Protein AF-A0A0A0D086-F1 (afdb_monomer_lite)

Structure (mmCIF, N/CA/C/O backbone):
data_AF-A0A0A0D086-F1
#
_entry.id   AF-A0A0A0D086-F1
#
loop_
_atom_site.group_PDB
_atom_site.id
_atom_site.type_symbol
_atom_site.label_atom_id
_atom_site.label_alt_id
_atom_site.label_comp_id
_atom_site.label_asym_id
_atom_site.label_entity_id
_atom_site.label_seq_id
_atom_site.pdbx_PDB_ins_code
_atom_site.Cartn_x
_atom_site.Cartn_y
_atom_site.Cartn_z
_atom_site.occupancy
_atom_site.B_iso_or_equiv
_atom_site.auth_seq_id
_atom_site.auth_comp_id
_atom_site.auth_asym_id
_atom_site.auth_atom_id
_atom_site.pdbx_PDB_model_num
ATOM 1 N N . ALA A 1 1 ? 10.604 10.988 -16.004 1.00 77.81 1 ALA A N 1
ATOM 2 C CA . ALA A 1 1 ? 9.490 10.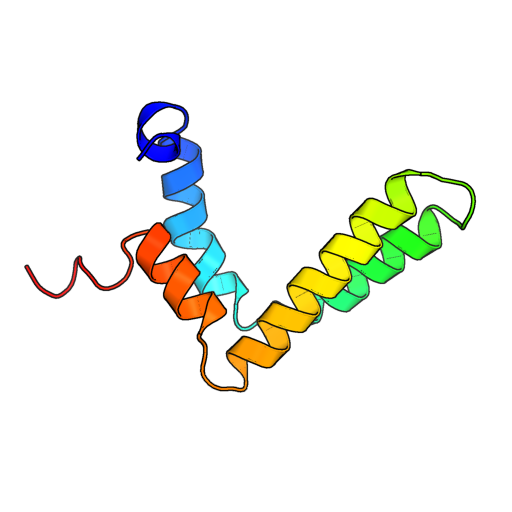942 -15.034 1.00 77.81 1 ALA A CA 1
ATOM 3 C C . ALA A 1 1 ? 9.773 11.943 -13.916 1.00 77.81 1 ALA A C 1
ATOM 5 O O . ALA A 1 1 ? 10.911 11.989 -13.465 1.00 77.81 1 ALA A O 1
ATOM 6 N N . GLU A 1 2 ? 8.782 12.729 -13.484 1.00 90.88 2 GLU A N 1
ATOM 7 C CA . GLU A 1 2 ? 8.939 13.821 -12.496 1.00 90.88 2 GLU A CA 1
ATOM 8 C C . GLU A 1 2 ? 9.550 13.370 -11.158 1.00 90.88 2 GLU A C 1
ATOM 10 O O . GLU A 1 2 ? 10.416 14.045 -10.602 1.00 90.88 2 GLU A O 1
ATOM 15 N N . LEU A 1 3 ? 9.163 12.193 -10.650 1.00 90.12 3 LEU A N 1
ATOM 16 C CA . LEU A 1 3 ? 9.694 11.666 -9.387 1.00 90.12 3 LEU A CA 1
ATOM 17 C C . LEU A 1 3 ? 11.191 11.327 -9.472 1.00 90.12 3 LEU A C 1
ATOM 19 O O . LEU A 1 3 ? 11.931 11.592 -8.532 1.00 90.12 3 LEU A O 1
ATOM 23 N N . ALA A 1 4 ? 11.650 10.805 -10.614 1.00 91.12 4 ALA A N 1
ATOM 24 C CA . ALA A 1 4 ? 13.065 10.506 -10.839 1.00 91.12 4 ALA A CA 1
ATOM 25 C C . ALA A 1 4 ? 13.927 11.780 -10.879 1.00 91.12 4 ALA A C 1
ATOM 27 O O . ALA A 1 4 ? 15.077 11.755 -10.455 1.00 91.12 4 ALA A O 1
ATOM 28 N N . ALA A 1 5 ? 13.370 12.890 -11.376 1.00 93.31 5 ALA A N 1
ATOM 29 C CA . ALA A 1 5 ? 14.061 14.176 -11.433 1.00 93.31 5 ALA A CA 1
ATOM 30 C C . ALA A 1 5 ? 14.055 14.905 -10.080 1.00 93.31 5 ALA A C 1
ATOM 32 O O . ALA A 1 5 ? 15.063 15.489 -9.691 1.00 93.31 5 ALA A O 1
ATOM 33 N N . SER A 1 6 ? 12.930 14.871 -9.361 1.00 96.88 6 SER A N 1
ATOM 34 C CA . SER A 1 6 ? 12.754 15.618 -8.109 1.00 96.88 6 SER A CA 1
ATOM 35 C C . SER A 1 6 ? 13.251 14.876 -6.866 1.00 96.88 6 SER A C 1
ATOM 37 O O . SER A 1 6 ? 13.774 15.508 -5.951 1.00 96.88 6 SER A O 1
ATOM 39 N N . GLN A 1 7 ? 13.086 13.550 -6.804 1.00 96.56 7 GLN A N 1
ATOM 40 C CA . GLN A 1 7 ? 13.389 12.728 -5.624 1.00 96.56 7 GLN A CA 1
ATOM 41 C C . GLN A 1 7 ? 14.006 11.364 -6.012 1.00 96.56 7 GLN A C 1
ATOM 43 O O . GLN A 1 7 ? 13.450 10.309 -5.681 1.00 96.56 7 GLN A O 1
ATOM 48 N N . PRO A 1 8 ? 15.166 11.344 -6.698 1.00 94.12 8 PRO A N 1
ATOM 49 C CA . PRO A 1 8 ? 15.797 10.111 -7.186 1.00 94.12 8 PRO A CA 1
ATOM 50 C C . PRO A 1 8 ? 16.095 9.083 -6.080 1.00 94.12 8 PRO A C 1
ATOM 52 O O . PRO A 1 8 ? 15.936 7.881 -6.273 1.00 94.12 8 PRO A O 1
ATOM 55 N N . GLN A 1 9 ? 16.480 9.543 -4.891 1.00 95.50 9 GLN A N 1
ATOM 56 C CA . GLN A 1 9 ? 16.743 8.707 -3.720 1.00 95.50 9 GLN A CA 1
ATOM 57 C C . GLN A 1 9 ? 15.487 8.009 -3.186 1.00 95.50 9 GLN A C 1
ATOM 59 O O . GLN A 1 9 ? 15.570 6.887 -2.684 1.00 95.50 9 GLN A O 1
ATOM 64 N N . LEU A 1 10 ? 14.324 8.661 -3.292 1.00 94.94 10 LEU A N 1
ATOM 65 C CA . LEU A 1 10 ? 13.052 8.072 -2.883 1.00 94.94 10 LEU A CA 1
ATOM 66 C C . LEU A 1 10 ? 12.628 6.998 -3.884 1.00 94.94 10 LEU A C 1
ATOM 68 O O . LEU A 1 10 ? 12.255 5.899 -3.477 1.00 94.94 10 LEU A O 1
ATOM 72 N N . LEU A 1 11 ? 12.769 7.286 -5.180 1.00 94.31 11 LEU A N 1
ATOM 73 C CA . LEU A 1 11 ? 12.500 6.318 -6.239 1.00 94.31 11 LEU A CA 1
ATOM 74 C C . LEU A 1 11 ? 13.373 5.061 -6.090 1.00 94.31 11 LEU A C 1
ATOM 76 O O . LEU A 1 11 ? 12.836 3.959 -6.028 1.00 94.31 11 LEU A O 1
ATOM 80 N N . ALA A 1 12 ? 14.685 5.220 -5.887 1.00 92.75 12 ALA A N 1
ATOM 81 C CA . ALA A 1 12 ? 15.603 4.097 -5.672 1.00 92.75 12 ALA A CA 1
ATOM 82 C C . ALA A 1 12 ? 15.256 3.255 -4.425 1.00 92.75 12 ALA A C 1
ATOM 84 O O . ALA A 1 12 ? 15.545 2.057 -4.360 1.00 92.75 12 ALA A O 1
ATOM 85 N N . ARG A 1 13 ? 14.641 3.866 -3.403 1.00 94.06 13 ARG A N 1
ATOM 86 C CA . ARG A 1 13 ? 14.126 3.136 -2.237 1.00 94.06 13 ARG A CA 1
ATOM 87 C C . ARG A 1 13 ? 12.868 2.344 -2.589 1.00 94.06 13 ARG A C 1
ATOM 89 O O . ARG A 1 13 ? 12.734 1.209 -2.136 1.00 94.06 13 ARG A O 1
ATOM 96 N N . PHE A 1 14 ? 11.965 2.918 -3.379 1.00 94.56 14 PHE A N 1
ATOM 97 C CA . PHE A 1 14 ? 10.744 2.245 -3.821 1.00 94.56 14 PHE A CA 1
ATOM 98 C C . PHE A 1 14 ? 11.022 1.062 -4.745 1.00 94.56 14 PHE A C 1
ATOM 100 O O . PHE A 1 14 ? 10.436 0.006 -4.524 1.00 94.56 14 PHE A O 1
ATOM 107 N N . GLU A 1 15 ? 11.969 1.193 -5.677 1.00 93.31 15 GLU A N 1
ATOM 108 C CA . GLU A 1 15 ? 12.420 0.103 -6.558 1.00 93.31 15 GLU A CA 1
ATOM 109 C C . GLU A 1 15 ? 12.837 -1.151 -5.776 1.00 93.31 15 GLU A C 1
ATOM 111 O O . GLU A 1 15 ? 12.620 -2.272 -6.223 1.00 93.31 15 GLU A O 1
ATOM 116 N N . LYS A 1 16 ? 13.405 -0.976 -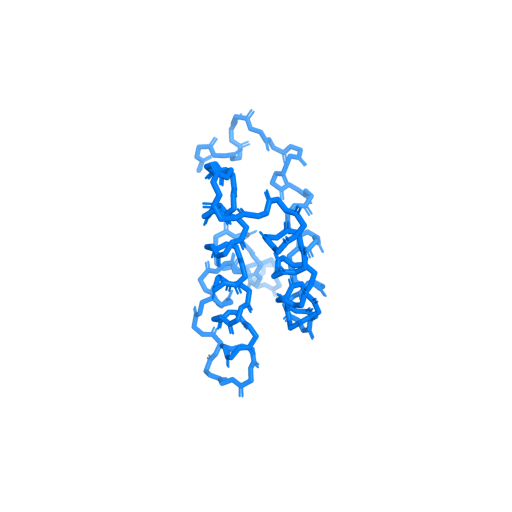4.577 1.00 91.38 16 LYS A N 1
ATOM 117 C CA . LYS A 1 16 ? 13.823 -2.088 -3.709 1.00 91.38 16 LYS A CA 1
ATOM 118 C C . LYS A 1 16 ? 12.725 -2.542 -2.751 1.00 91.38 16 LYS A C 1
ATOM 120 O O . LYS A 1 16 ? 12.602 -3.729 -2.473 1.00 91.38 16 LYS A O 1
ATOM 125 N N . GLY A 1 17 ? 11.976 -1.596 -2.188 1.00 93.44 17 GLY A N 1
ATOM 126 C CA . GLY A 1 17 ? 11.044 -1.865 -1.094 1.00 93.44 17 GLY A CA 1
ATOM 127 C C . GLY A 1 17 ? 9.681 -2.382 -1.542 1.00 93.44 17 GLY A C 1
ATOM 128 O O . GLY A 1 17 ? 9.113 -3.240 -0.872 1.00 93.44 17 GLY A O 1
ATOM 129 N N . LEU A 1 18 ? 9.144 -1.870 -2.653 1.00 93.38 18 LEU A N 1
ATOM 130 C CA . LEU A 1 18 ? 7.796 -2.233 -3.095 1.00 93.38 18 LEU A CA 1
ATOM 131 C C . LEU A 1 18 ? 7.684 -3.703 -3.541 1.00 93.38 18 LEU A C 1
ATOM 133 O O . LEU A 1 18 ? 6.761 -4.362 -3.059 1.00 93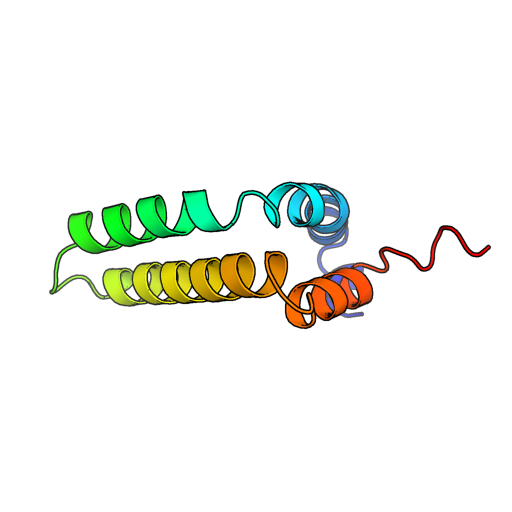.38 18 LEU A O 1
ATOM 137 N N . PRO A 1 19 ? 8.625 -4.268 -4.327 1.00 93.62 19 PRO A N 1
ATOM 138 C CA . PRO A 1 19 ? 8.551 -5.676 -4.727 1.00 93.62 19 PRO A CA 1
ATOM 139 C C . PRO A 1 19 ? 8.532 -6.659 -3.550 1.00 93.62 19 PRO A C 1
ATOM 141 O O . PRO A 1 19 ? 7.743 -7.602 -3.537 1.00 93.62 19 PRO A O 1
ATOM 144 N N . ASP A 1 20 ? 9.356 -6.418 -2.523 1.00 93.62 20 ASP A N 1
ATOM 145 C CA . ASP A 1 20 ? 9.373 -7.239 -1.302 1.00 93.62 20 ASP A CA 1
ATOM 146 C C . ASP A 1 20 ? 8.091 -7.075 -0.458 1.00 93.62 20 ASP A C 1
ATOM 148 O O . ASP A 1 20 ? 7.709 -7.973 0.302 1.00 93.62 20 ASP A O 1
ATOM 152 N N . MET A 1 21 ? 7.396 -5.942 -0.598 1.00 95.00 21 MET A N 1
ATOM 153 C CA . MET A 1 21 ? 6.171 -5.641 0.138 1.00 95.00 21 MET A CA 1
ATOM 154 C C . MET A 1 21 ? 4.938 -6.336 -0.446 1.00 95.00 21 MET A C 1
ATOM 156 O O . MET A 1 21 ? 4.089 -6.753 0.339 1.00 95.00 21 MET A O 1
ATOM 160 N N . TYR A 1 22 ? 4.824 -6.527 -1.767 1.00 94.88 22 TYR A N 1
ATOM 161 C CA . TYR A 1 22 ? 3.581 -7.016 -2.398 1.00 94.88 22 TYR A CA 1
ATOM 162 C C . TYR A 1 22 ? 3.044 -8.316 -1.783 1.00 94.88 22 TYR A C 1
ATOM 164 O O . TYR A 1 22 ? 1.876 -8.392 -1.401 1.00 94.88 22 TYR A O 1
ATOM 172 N N . GLY A 1 23 ? 3.908 -9.315 -1.575 1.00 94.88 23 GLY A N 1
ATOM 173 C CA . GLY A 1 23 ? 3.533 -10.586 -0.934 1.00 94.88 23 GLY A CA 1
ATOM 174 C C . GLY A 1 23 ? 3.149 -10.470 0.548 1.00 94.88 23 GLY A C 1
ATOM 175 O O . GLY A 1 23 ? 2.651 -11.425 1.140 1.00 94.88 23 GLY A O 1
ATOM 176 N N . LYS A 1 24 ? 3.389 -9.309 1.162 1.00 96.19 24 LYS A N 1
ATOM 177 C CA . LYS A 1 24 ? 3.143 -8.994 2.574 1.00 96.19 24 LYS A CA 1
ATOM 178 C C . LYS A 1 24 ? 2.052 -7.935 2.746 1.00 96.19 24 LYS A C 1
ATOM 180 O O . LYS A 1 24 ? 1.767 -7.583 3.887 1.00 96.19 24 LYS A O 1
ATOM 185 N N . ALA A 1 25 ? 1.432 -7.449 1.665 1.00 96.56 25 ALA A N 1
ATOM 186 C CA . ALA A 1 25 ? 0.446 -6.366 1.707 1.00 96.56 25 ALA A CA 1
ATOM 187 C C . ALA A 1 25 ? -0.680 -6.631 2.726 1.00 96.56 25 ALA A C 1
ATOM 189 O O . ALA A 1 25 ? -1.051 -5.735 3.477 1.00 96.56 25 ALA A O 1
ATOM 190 N N . TYR A 1 26 ? -1.133 -7.886 2.851 1.00 95.12 26 TYR A N 1
ATOM 191 C CA . TYR A 1 26 ? -2.165 -8.288 3.817 1.00 95.12 26 TYR A CA 1
ATOM 192 C C . TYR A 1 26 ? -1.817 -7.964 5.282 1.00 95.12 26 TYR A C 1
ATOM 194 O O . TYR A 1 26 ? -2.724 -7.742 6.079 1.00 95.12 26 TYR A O 1
ATOM 202 N N . ARG A 1 27 ? -0.527 -7.928 5.653 1.00 95.62 27 ARG A N 1
ATOM 203 C CA . ARG A 1 27 ? -0.089 -7.619 7.028 1.00 95.62 27 ARG A CA 1
ATOM 204 C C . ARG A 1 27 ? -0.459 -6.189 7.405 1.00 95.62 27 ARG A C 1
ATOM 206 O O . ARG A 1 27 ? -1.000 -5.947 8.477 1.00 95.62 27 ARG A O 1
ATOM 213 N N . TRP A 1 28 ? -0.256 -5.274 6.464 1.00 96.31 28 TRP A N 1
ATOM 214 C CA . TRP A 1 28 ? -0.517 -3.853 6.642 1.00 96.31 28 TRP A CA 1
ATOM 215 C C . TRP A 1 28 ? -2.014 -3.536 6.728 1.00 96.31 28 TRP A C 1
ATOM 217 O O . TRP A 1 28 ? -2.371 -2.529 7.321 1.00 96.31 28 TRP A O 1
ATOM 227 N N . VAL A 1 29 ? -2.905 -4.388 6.203 1.00 97.56 29 VAL A N 1
ATOM 228 C CA . VAL A 1 29 ? -4.365 -4.188 6.322 1.00 97.56 29 VAL A CA 1
ATOM 229 C C . VAL A 1 29 ? -4.791 -4.155 7.789 1.00 97.56 29 VAL A C 1
ATOM 231 O O . VAL A 1 29 ? -5.523 -3.253 8.194 1.00 97.56 29 VAL A O 1
ATOM 234 N N . ALA A 1 30 ? -4.318 -5.121 8.582 1.00 94.69 30 ALA A N 1
ATOM 235 C CA . ALA A 1 30 ? -4.629 -5.191 10.005 1.00 94.69 30 ALA A CA 1
ATOM 236 C C . ALA A 1 30 ? -4.022 -4.002 10.761 1.00 94.69 30 ALA A C 1
ATOM 238 O O . ALA A 1 30 ? -4.734 -3.335 11.503 1.00 94.69 30 ALA A O 1
ATOM 239 N N . GLU A 1 31 ? -2.750 -3.684 10.502 1.00 97.12 31 GLU A N 1
ATOM 240 C CA . GLU A 1 31 ? -2.058 -2.565 11.155 1.00 97.12 31 GLU A CA 1
ATOM 241 C C . GLU A 1 31 ? -2.723 -1.212 10.850 1.00 97.12 31 GLU A C 1
ATOM 243 O O . GLU A 1 31 ? -2.913 -0.396 11.748 1.00 97.12 31 GLU A O 1
ATOM 248 N N . MET A 1 32 ? -3.130 -0.962 9.599 1.00 98.38 32 MET A N 1
ATOM 249 C CA . MET A 1 32 ? -3.802 0.290 9.234 1.00 98.38 32 MET A CA 1
ATOM 250 C C . MET A 1 32 ? -5.183 0.411 9.892 1.00 98.38 32 MET A C 1
ATOM 252 O O . MET A 1 32 ? -5.534 1.494 10.359 1.00 98.38 32 MET A O 1
ATOM 256 N N . ARG A 1 33 ? -5.953 -0.685 9.971 1.00 98.06 33 ARG A N 1
ATOM 257 C CA . ARG A 1 33 ? -7.247 -0.692 10.678 1.00 98.06 33 ARG A CA 1
ATOM 258 C C . ARG A 1 33 ? -7.067 -0.500 12.185 1.00 98.06 33 ARG A C 1
ATOM 260 O O . ARG A 1 33 ? -7.826 0.248 12.783 1.00 98.06 33 ARG A O 1
ATOM 267 N N . GLU A 1 34 ? -6.025 -1.077 12.783 1.00 98.00 34 GLU A N 1
ATOM 268 C CA . GLU A 1 34 ? -5.705 -0.866 14.200 1.00 98.00 34 GLU A CA 1
ATOM 269 C C . GLU A 1 34 ? -5.363 0.602 14.498 1.00 98.00 34 GLU A C 1
ATOM 271 O O . GLU A 1 34 ? -5.863 1.163 15.472 1.00 98.00 34 GLU A O 1
ATOM 276 N N . ILE A 1 35 ? -4.588 1.267 13.630 1.00 98.12 35 ILE A N 1
ATOM 277 C CA . ILE A 1 35 ? -4.321 2.709 13.765 1.00 98.12 35 ILE A CA 1
ATOM 278 C C . ILE A 1 35 ? -5.614 3.521 13.595 1.00 98.12 35 ILE A C 1
ATOM 280 O O . ILE A 1 35 ? -5.868 4.441 14.372 1.00 98.12 35 ILE A O 1
ATOM 284 N N . ALA A 1 36 ? -6.449 3.186 12.607 1.00 98.19 36 ALA A N 1
ATOM 285 C CA . ALA A 1 36 ? -7.736 3.849 12.394 1.00 98.19 36 ALA A CA 1
ATOM 286 C C . ALA A 1 36 ? -8.678 3.711 13.605 1.00 98.19 36 ALA A C 1
ATOM 288 O O . ALA A 1 36 ? -9.390 4.657 13.958 1.00 98.19 36 ALA A O 1
ATOM 289 N N . ASP A 1 37 ? -8.679 2.552 14.258 1.00 98.12 37 ASP A N 1
ATOM 290 C CA . ASP A 1 37 ? -9.463 2.304 15.465 1.00 98.12 37 ASP A CA 1
ATOM 291 C C . ASP A 1 37 ? -8.877 3.010 16.690 1.00 98.12 37 ASP A C 1
ATOM 293 O O . ASP A 1 37 ? -9.636 3.572 17.479 1.00 98.12 37 ASP A O 1
ATOM 297 N N . PHE A 1 38 ? -7.547 3.071 16.812 1.00 98.25 38 PHE A N 1
ATOM 298 C CA . PHE A 1 38 ? -6.869 3.834 17.862 1.00 98.25 38 PHE A CA 1
ATOM 299 C C . PHE A 1 38 ? -7.203 5.332 17.811 1.00 98.25 38 PHE A C 1
ATOM 301 O O . PHE A 1 38 ? -7.416 5.950 18.852 1.00 98.25 38 PHE A O 1
ATOM 308 N N . LEU A 1 39 ? -7.267 5.915 16.610 1.00 98.19 39 LEU A N 1
ATOM 309 C CA . LEU A 1 39 ? -7.616 7.327 16.413 1.00 98.19 39 LEU A CA 1
ATOM 310 C C . LEU A 1 39 ? -9.077 7.637 16.787 1.00 98.19 39 LEU A C 1
ATOM 312 O O . LEU A 1 39 ? -9.384 8.741 17.231 1.00 98.19 39 LEU A O 1
ATOM 316 N N . GLY A 1 40 ? -9.975 6.657 16.658 1.00 95.94 40 GLY A N 1
ATOM 317 C CA . GLY A 1 40 ? -11.393 6.816 16.972 1.00 95.94 40 GLY A CA 1
ATOM 318 C C . GLY A 1 40 ? -12.195 7.574 15.898 1.00 95.94 40 GLY A C 1
ATOM 319 O O . GLY A 1 40 ? -11.642 8.082 14.924 1.00 95.94 40 GLY A O 1
ATOM 320 N N . PRO A 1 41 ? -13.534 7.614 16.030 1.00 95.44 41 PRO A N 1
ATOM 321 C CA . PRO A 1 41 ? -14.437 8.064 14.966 1.00 95.44 41 PRO A CA 1
ATOM 322 C C . PRO A 1 41 ? -14.382 9.569 14.663 1.00 95.44 41 PRO A C 1
ATOM 324 O O . PRO A 1 41 ? -14.725 9.963 13.551 1.00 95.44 41 PRO A O 1
ATOM 327 N N . ASP A 1 42 ? -13.957 10.392 15.624 1.00 97.12 42 ASP A N 1
ATOM 328 C CA . ASP A 1 42 ? -13.957 11.856 15.497 1.00 97.12 42 ASP A CA 1
ATOM 329 C C . ASP A 1 42 ? -12.621 12.421 14.988 1.00 97.12 42 ASP A C 1
ATOM 331 O O . ASP A 1 42 ? -12.538 13.603 14.645 1.00 97.12 42 ASP A O 1
ATOM 335 N N . ASP A 1 43 ? -11.567 11.600 14.924 1.00 97.94 43 ASP A N 1
ATOM 336 C CA . ASP A 1 43 ? -10.272 12.034 14.407 1.00 97.94 43 ASP A CA 1
ATOM 337 C C . ASP A 1 43 ? -10.269 11.979 12.866 1.00 97.94 43 ASP A C 1
ATOM 339 O O . ASP A 1 43 ? -10.442 10.906 12.274 1.00 97.94 43 ASP A O 1
ATOM 343 N N . PRO A 1 44 ? -10.039 13.108 12.169 1.00 95.94 44 PRO A N 1
ATOM 344 C CA . PRO A 1 44 ? -10.0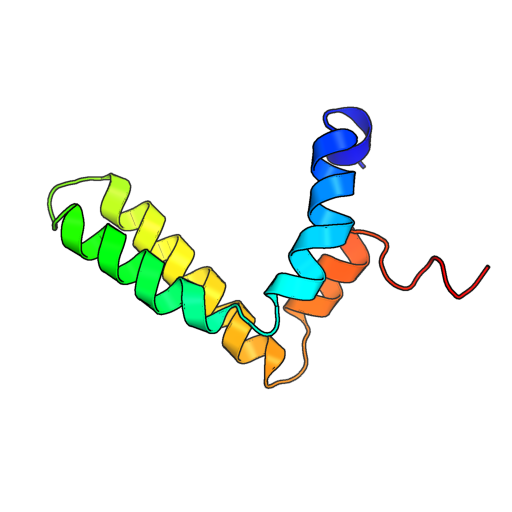57 13.142 10.709 1.00 95.94 44 PRO A CA 1
ATOM 345 C C . PRO A 1 44 ? -8.973 12.266 10.061 1.00 95.94 44 PRO A C 1
ATOM 347 O O . PRO A 1 44 ? -9.138 11.840 8.915 1.00 95.94 44 PRO A O 1
ATOM 350 N N . ALA A 1 45 ? -7.875 11.965 10.764 1.00 97.44 45 ALA A N 1
ATOM 351 C CA . ALA A 1 45 ? -6.824 11.093 10.257 1.00 97.44 45 ALA A CA 1
ATOM 352 C C . ALA A 1 45 ? -7.275 9.629 10.162 1.00 97.44 45 ALA A C 1
ATOM 354 O O . ALA A 1 45 ? -6.711 8.891 9.353 1.00 97.44 45 ALA A O 1
ATOM 355 N N . ARG A 1 46 ? -8.326 9.211 10.890 1.00 98.31 46 ARG A N 1
ATOM 356 C CA . ARG A 1 46 ? -8.900 7.858 10.789 1.00 98.31 46 ARG A CA 1
ATOM 357 C C . ARG A 1 46 ? -9.167 7.470 9.335 1.00 98.31 46 ARG A C 1
ATOM 359 O O . ARG A 1 46 ? -8.793 6.381 8.906 1.00 98.31 46 ARG A O 1
ATOM 366 N N . LEU A 1 47 ? -9.765 8.377 8.559 1.00 97.94 47 LEU A N 1
ATOM 367 C CA . LEU A 1 47 ? -10.130 8.113 7.165 1.00 97.94 47 LEU A CA 1
ATOM 368 C C . LEU A 1 47 ? -8.906 7.863 6.269 1.00 97.94 47 LEU A C 1
ATOM 370 O O . LEU A 1 47 ? -8.993 7.092 5.315 1.00 97.94 47 LEU A O 1
ATOM 374 N N . ILE A 1 48 ? -7.762 8.482 6.580 1.00 98.25 48 ILE A N 1
ATOM 375 C CA . ILE A 1 48 ? -6.510 8.260 5.847 1.00 98.25 48 ILE A CA 1
ATOM 376 C C . ILE A 1 48 ? -6.067 6.809 6.032 1.00 98.25 48 ILE A C 1
ATOM 378 O O . ILE A 1 48 ? -5.793 6.123 5.049 1.00 98.25 48 ILE A O 1
ATOM 382 N N . TYR A 1 49 ? -6.051 6.326 7.275 1.00 98.44 49 TYR A N 1
ATOM 383 C CA . TYR A 1 49 ? -5.628 4.961 7.584 1.00 98.44 49 TYR A CA 1
ATOM 384 C C . TYR A 1 49 ? -6.624 3.911 7.080 1.00 98.44 49 TYR A C 1
ATOM 386 O O . TYR A 1 49 ? -6.194 2.898 6.535 1.00 98.44 49 TYR A O 1
ATOM 394 N N . GLU A 1 50 ? -7.931 4.176 7.124 1.00 98.38 50 GLU A N 1
ATOM 395 C CA . GLU A 1 50 ? -8.932 3.315 6.468 1.00 98.38 50 GLU A CA 1
ATOM 396 C C . GLU A 1 50 ? -8.710 3.232 4.952 1.00 98.38 50 GLU A C 1
ATOM 398 O O . GLU A 1 50 ? -8.735 2.151 4.358 1.00 98.38 50 GLU A O 1
ATOM 403 N N . GLY A 1 51 ? -8.424 4.368 4.310 1.00 98.31 51 GLY A N 1
ATOM 404 C CA . GLY A 1 51 ? -8.080 4.407 2.890 1.00 98.31 51 GLY A CA 1
ATOM 405 C C . GLY A 1 51 ? -6.808 3.613 2.577 1.00 98.31 51 GLY A C 1
ATOM 406 O O . GLY A 1 51 ? -6.767 2.861 1.601 1.00 98.31 51 GLY A O 1
ATOM 407 N N . MET A 1 52 ? -5.784 3.726 3.428 1.00 98.31 52 MET A N 1
ATOM 408 C CA . MET A 1 52 ? -4.557 2.934 3.312 1.00 98.31 52 MET A CA 1
ATOM 409 C C . MET A 1 52 ? -4.825 1.437 3.503 1.00 98.31 52 MET A C 1
ATOM 411 O O . MET A 1 52 ? -4.296 0.633 2.736 1.00 98.31 52 MET A O 1
ATOM 415 N N . ALA A 1 53 ? -5.675 1.053 4.460 1.00 98.38 53 ALA A N 1
ATOM 416 C CA . ALA A 1 53 ? -6.090 -0.335 4.649 1.00 98.38 53 ALA A CA 1
ATOM 417 C C . ALA A 1 53 ? -6.753 -0.890 3.381 1.00 98.38 53 ALA A C 1
ATOM 419 O O . ALA A 1 53 ? -6.373 -1.963 2.913 1.00 98.38 53 ALA A O 1
ATOM 420 N N . GLY A 1 54 ? -7.679 -0.134 2.781 1.00 98.44 54 GLY A N 1
ATOM 421 C CA . GLY A 1 54 ? -8.335 -0.511 1.527 1.00 98.44 54 GLY A CA 1
ATOM 422 C C . GLY A 1 54 ? -7.360 -0.645 0.351 1.00 98.44 54 GLY A C 1
ATOM 423 O O . GLY A 1 54 ? -7.481 -1.569 -0.456 1.00 98.44 54 GLY A O 1
ATOM 424 N N . LEU A 1 55 ? -6.347 0.224 0.266 1.00 97.75 55 LEU A N 1
ATOM 425 C CA . LEU A 1 55 ? -5.293 0.104 -0.745 1.00 97.75 55 LEU A CA 1
ATOM 426 C C . LEU A 1 55 ? -4.478 -1.186 -0.567 1.00 97.75 55 LEU A C 1
ATOM 428 O O . LEU A 1 55 ? -4.248 -1.903 -1.542 1.00 97.75 55 LEU A O 1
ATOM 432 N N . TYR A 1 56 ? -4.059 -1.505 0.660 1.00 97.94 56 TYR A N 1
ATOM 433 C CA . TYR A 1 56 ? -3.319 -2.739 0.933 1.00 97.94 56 TYR A CA 1
ATOM 434 C C . TYR A 1 56 ? -4.172 -3.994 0.731 1.00 97.94 56 TYR A C 1
ATOM 436 O O . TYR A 1 56 ? -3.658 -5.001 0.250 1.00 97.94 56 TYR A O 1
ATOM 444 N N . GLU A 1 57 ? -5.470 -3.935 1.031 1.00 98.31 57 GLU A N 1
ATOM 445 C CA . GLU A 1 57 ? -6.419 -5.023 0.779 1.00 98.31 57 GLU A CA 1
ATOM 446 C C . GLU A 1 57 ? -6.555 -5.290 -0.725 1.00 98.31 57 GLU A C 1
ATOM 448 O O . GLU A 1 57 ? -6.443 -6.437 -1.163 1.00 98.31 57 GLU A O 1
ATOM 453 N N . ARG A 1 58 ? -6.672 -4.228 -1.536 1.00 97.81 58 ARG A N 1
ATOM 454 C CA . ARG A 1 58 ? -6.653 -4.326 -3.001 1.00 97.81 58 ARG A CA 1
ATOM 455 C C . ARG A 1 58 ? -5.355 -4.951 -3.516 1.00 97.81 58 ARG A C 1
ATOM 457 O O . ARG A 1 58 ? -5.417 -5.860 -4.337 1.00 97.81 58 ARG A O 1
ATOM 464 N N . LEU A 1 59 ? -4.197 -4.508 -3.023 1.00 97.38 59 LEU A N 1
ATOM 465 C CA . LEU A 1 59 ? -2.898 -5.057 -3.437 1.00 97.38 59 LEU A CA 1
ATOM 466 C C . LEU A 1 59 ? -2.720 -6.522 -3.018 1.00 97.38 59 LEU A C 1
ATOM 468 O O . LEU A 1 59 ? -2.187 -7.318 -3.787 1.00 97.38 59 LEU A O 1
ATOM 472 N N . ALA A 1 60 ? -3.186 -6.901 -1.827 1.00 97.19 60 ALA A N 1
ATOM 473 C CA . ALA A 1 60 ? -3.149 -8.287 -1.369 1.00 97.19 60 ALA A CA 1
ATOM 474 C C . ALA A 1 60 ? -4.020 -9.197 -2.251 1.00 97.19 60 ALA A C 1
ATOM 476 O O . ALA A 1 60 ? -3.590 -10.293 -2.615 1.00 97.19 60 ALA A O 1
ATOM 477 N N . ALA A 1 61 ? -5.214 -8.732 -2.631 1.00 97.88 61 ALA A N 1
ATOM 478 C CA . ALA A 1 61 ? -6.086 -9.446 -3.558 1.00 97.88 61 ALA A CA 1
ATOM 479 C C . ALA A 1 61 ? -5.472 -9.544 -4.967 1.00 97.88 61 ALA A C 1
ATOM 481 O O . ALA A 1 61 ? -5.483 -10.620 -5.563 1.00 97.88 61 ALA A O 1
ATOM 482 N N . ASP A 1 62 ? -4.885 -8.457 -5.477 1.00 97.94 62 ASP A N 1
ATOM 483 C CA . ASP A 1 62 ? -4.213 -8.433 -6.782 1.00 97.94 62 ASP A CA 1
ATOM 484 C C . ASP A 1 62 ? -3.015 -9.397 -6.826 1.00 97.94 62 ASP A C 1
ATOM 486 O O . ASP A 1 62 ? -2.857 -10.140 -7.795 1.00 97.94 62 ASP A O 1
ATOM 490 N N . MET A 1 63 ? -2.236 -9.479 -5.739 1.00 96.06 63 MET A N 1
ATOM 491 C CA . MET A 1 63 ? -1.117 -10.420 -5.596 1.00 96.06 63 MET A CA 1
ATOM 492 C C . MET A 1 63 ? -1.547 -11.891 -5.698 1.00 96.06 63 MET A C 1
ATOM 494 O O . MET A 1 63 ? -0.787 -12.721 -6.206 1.00 96.06 63 MET A O 1
ATOM 498 N N . ALA A 1 64 ? -2.748 -12.219 -5.219 1.00 94.50 64 ALA A N 1
ATOM 499 C CA . ALA A 1 64 ? -3.329 -13.558 -5.307 1.00 94.50 64 ALA A CA 1
ATOM 500 C C . ALA A 1 64 ? -4.023 -13.838 -6.657 1.00 94.50 64 ALA A C 1
ATOM 502 O O . ALA A 1 64 ? -4.414 -14.977 -6.910 1.00 94.50 64 ALA A O 1
ATOM 503 N N . GLY A 1 65 ? -4.185 -12.817 -7.504 1.00 95.44 65 GLY A N 1
ATOM 504 C CA . GLY A 1 65 ? -4.899 -12.883 -8.776 1.00 95.44 65 GLY A CA 1
ATOM 505 C C . GLY A 1 65 ? -4.016 -12.568 -9.985 1.00 95.44 65 GLY A C 1
ATOM 506 O O . GLY A 1 65 ? -2.908 -13.083 -10.128 1.00 95.44 65 GLY A O 1
ATOM 507 N N . GLU A 1 66 ? -4.541 -11.732 -10.883 1.00 94.00 66 GLU A N 1
ATOM 508 C CA . GLU A 1 66 ? -3.921 -11.385 -12.172 1.00 94.00 66 GLU A CA 1
ATOM 509 C C . GLU A 1 66 ? -2.730 -10.415 -12.065 1.00 94.00 66 GLU A C 1
ATOM 511 O O . GLU A 1 66 ? -2.043 -10.202 -13.063 1.00 94.00 66 GLU A O 1
ATOM 516 N N . LYS A 1 67 ? -2.467 -9.840 -10.881 1.00 96.50 67 LYS A N 1
ATOM 517 C CA . LYS A 1 67 ? -1.335 -8.936 -10.608 1.00 96.50 67 LYS A CA 1
ATOM 518 C C . LYS A 1 67 ? -1.288 -7.691 -11.502 1.00 96.50 67 LYS A C 1
ATOM 520 O O . LYS A 1 67 ? -0.212 -7.256 -11.913 1.00 96.50 67 LYS A O 1
ATOM 525 N N . ARG A 1 68 ? -2.446 -7.118 -11.839 1.00 97.25 68 ARG A N 1
ATOM 526 C CA . ARG A 1 68 ? -2.547 -5.963 -12.749 1.00 97.25 68 ARG A CA 1
ATOM 527 C C . ARG A 1 68 ? -2.024 -4.684 -12.108 1.00 97.25 68 ARG A C 1
ATOM 529 O O . ARG A 1 68 ? -1.326 -3.915 -12.766 1.00 97.25 68 ARG A O 1
ATOM 536 N N . ASP A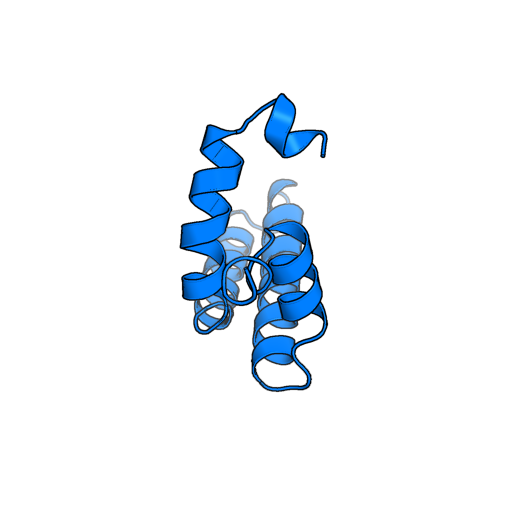 1 69 ? -2.343 -4.464 -10.837 1.00 96.75 69 ASP A N 1
ATOM 537 C CA . ASP A 1 69 ? -1.894 -3.278 -10.108 1.00 96.75 69 ASP A CA 1
ATOM 538 C C . ASP A 1 69 ? -0.403 -3.384 -9.776 1.00 96.75 69 ASP A C 1
ATOM 540 O O . ASP A 1 69 ? 0.338 -2.413 -9.932 1.00 96.75 69 ASP A O 1
ATOM 544 N N . ILE A 1 70 ? 0.059 -4.580 -9.402 1.00 96.50 70 ILE A N 1
ATOM 545 C CA . ILE A 1 70 ? 1.484 -4.874 -9.210 1.00 96.50 70 ILE A CA 1
ATOM 546 C C . ILE A 1 70 ? 2.266 -4.654 -10.506 1.00 96.50 70 ILE A C 1
ATOM 548 O O . ILE A 1 70 ? 3.260 -3.936 -10.489 1.00 96.50 70 ILE A O 1
ATOM 552 N N . ALA A 1 71 ? 1.791 -5.172 -11.642 1.00 95.81 71 ALA A N 1
ATOM 553 C CA . ALA A 1 71 ? 2.450 -4.963 -12.931 1.00 95.81 71 ALA A CA 1
ATOM 554 C C . ALA A 1 71 ? 2.521 -3.475 -13.316 1.00 95.81 71 ALA A C 1
ATOM 556 O O . ALA A 1 71 ? 3.516 -3.025 -13.886 1.00 95.81 71 ALA A O 1
ATOM 557 N N . ALA A 1 72 ? 1.489 -2.690 -12.992 1.00 95.44 72 ALA A N 1
ATOM 558 C CA . ALA A 1 72 ? 1.511 -1.246 -13.206 1.00 95.44 72 ALA A CA 1
ATOM 559 C C . ALA A 1 72 ? 2.560 -0.544 -12.322 1.00 95.44 72 ALA A C 1
ATOM 561 O O . ALA A 1 72 ? 3.254 0.357 -12.801 1.00 95.44 72 ALA A O 1
ATOM 562 N N . LEU A 1 73 ? 2.708 -0.964 -11.060 1.00 94.50 73 LEU A N 1
ATOM 563 C CA . LEU A 1 73 ? 3.748 -0.454 -10.164 1.00 94.50 73 LEU A CA 1
ATOM 564 C C . LEU A 1 73 ? 5.150 -0.856 -10.637 1.00 94.50 73 LEU A C 1
ATOM 566 O O . LEU A 1 73 ? 6.023 0.005 -10.705 1.00 94.50 73 LEU A O 1
ATOM 570 N N . ASP A 1 74 ? 5.358 -2.107 -11.044 1.00 94.69 74 ASP A N 1
ATOM 571 C CA . ASP A 1 74 ? 6.636 -2.573 -11.593 1.00 94.69 74 ASP A CA 1
ATOM 572 C C . ASP A 1 74 ? 7.018 -1.783 -12.851 1.00 94.69 74 ASP A C 1
ATOM 574 O O . ASP A 1 74 ? 8.146 -1.300 -12.971 1.00 94.69 74 ASP A O 1
ATOM 578 N N . ALA A 1 75 ? 6.062 -1.553 -13.757 1.00 93.06 75 ALA A N 1
ATOM 579 C CA . ALA A 1 75 ? 6.278 -0.741 -14.951 1.00 93.06 75 ALA A CA 1
ATOM 580 C C . ALA A 1 75 ? 6.632 0.717 -14.613 1.00 93.06 75 ALA A C 1
ATOM 582 O O . ALA A 1 75 ? 7.493 1.307 -15.272 1.00 93.06 75 ALA A O 1
ATOM 583 N N . PHE A 1 76 ? 5.999 1.295 -13.586 1.00 91.69 76 PHE A N 1
ATOM 584 C CA . PHE A 1 76 ? 6.333 2.629 -13.085 1.00 91.69 76 PHE A CA 1
ATOM 585 C C . PHE A 1 76 ? 7.754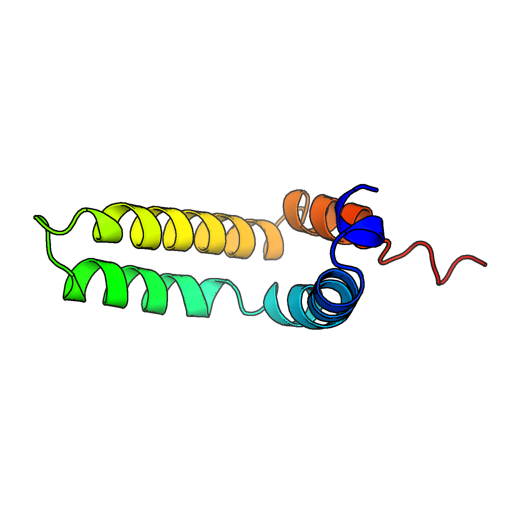 2.689 -12.504 1.00 91.69 76 PHE A C 1
ATOM 587 O O . PHE A 1 76 ? 8.471 3.660 -12.747 1.00 91.69 76 PHE A O 1
ATOM 594 N N . LEU A 1 77 ? 8.169 1.645 -11.784 1.00 90.50 77 LEU A N 1
ATOM 595 C CA . LEU A 1 77 ? 9.504 1.506 -11.193 1.00 90.50 77 LEU A CA 1
ATOM 596 C C . LEU A 1 77 ? 10.573 1.064 -12.208 1.00 90.50 77 LEU A C 1
ATOM 598 O O . LEU A 1 77 ? 11.751 1.015 -11.876 1.00 90.50 77 LEU A O 1
ATOM 602 N N . GLY A 1 78 ? 10.188 0.724 -13.442 1.00 87.31 78 GLY A N 1
ATOM 603 C CA . GLY A 1 78 ? 11.107 0.205 -14.458 1.00 87.31 78 GLY A CA 1
ATOM 604 C C . GLY A 1 78 ? 11.599 -1.224 -14.195 1.00 87.31 78 GLY A C 1
ATOM 605 O O . GLY A 1 78 ? 12.539 -1.681 -14.851 1.00 87.31 78 GLY A O 1
ATOM 606 N N . ILE A 1 79 ? 10.961 -1.945 -13.273 1.00 75.88 79 ILE A N 1
ATOM 607 C CA . ILE A 1 79 ? 11.281 -3.332 -12.932 1.00 75.88 79 ILE A CA 1
ATOM 608 C C . ILE A 1 79 ? 10.840 -4.225 -14.102 1.00 75.88 79 ILE A C 1
ATOM 610 O O . ILE A 1 79 ? 9.727 -4.107 -14.609 1.00 75.88 79 ILE A O 1
ATOM 614 N N . GLY A 1 80 ? 11.750 -5.072 -14.596 1.00 62.97 80 GLY A N 1
ATOM 615 C CA . GLY A 1 80 ? 11.527 -5.942 -15.762 1.00 62.97 80 GLY A CA 1
ATOM 616 C C . GLY A 1 80 ? 11.999 -5.391 -17.118 1.00 62.97 80 GLY A C 1
ATOM 617 O O . GLY A 1 80 ? 12.032 -6.141 -18.088 1.00 62.97 80 GLY A O 1
ATOM 618 N N . LYS A 1 81 ? 12.430 -4.121 -17.215 1.00 54.19 81 LYS A N 1
ATOM 619 C CA . LYS A 1 81 ? 13.151 -3.613 -18.408 1.00 54.19 81 LYS A CA 1
ATOM 620 C C . LYS A 1 81 ? 14.666 -3.830 -18.350 1.00 54.19 81 LYS A C 1
ATOM 622 O O . LYS A 1 81 ? 15.305 -3.830 -19.396 1.00 54.19 81 LYS A O 1
ATOM 627 N N . ALA A 1 82 ? 15.233 -3.999 -17.155 1.00 49.47 82 ALA A N 1
ATOM 628 C CA . ALA A 1 82 ? 16.679 -4.127 -16.957 1.00 49.47 82 ALA A CA 1
ATOM 629 C C . ALA A 1 82 ? 17.244 -5.510 -17.341 1.00 49.47 82 ALA A C 1
ATOM 631 O O . ALA A 1 82 ? 18.408 -5.590 -17.708 1.00 49.47 82 ALA A O 1
ATOM 632 N N . ASP A 1 83 ? 16.426 -6.568 -17.331 1.00 41.94 83 ASP A N 1
ATOM 633 C CA . ASP A 1 83 ? 16.862 -7.932 -17.685 1.00 41.94 83 ASP A CA 1
ATOM 634 C C . ASP A 1 83 ? 16.826 -8.215 -19.203 1.00 41.94 83 ASP A C 1
ATOM 636 O O . ASP A 1 83 ? 17.125 -9.323 -19.643 1.00 41.94 83 ASP A O 1
ATOM 640 N N . ALA A 1 84 ? 16.439 -7.224 -20.015 1.00 41.84 84 ALA A N 1
ATOM 641 C CA . ALA A 1 84 ? 16.295 -7.341 -21.468 1.00 41.84 84 ALA A CA 1
ATOM 642 C C . ALA A 1 84 ? 17.316 -6.499 -22.265 1.00 41.84 84 ALA A C 1
ATOM 644 O O . ALA A 1 84 ? 17.092 -6.250 -23.452 1.00 41.84 84 ALA A O 1
ATOM 645 N N . ALA A 1 85 ? 18.406 -6.047 -21.630 1.00 35.66 85 ALA A N 1
ATOM 646 C CA . ALA A 1 85 ? 19.461 -5.234 -22.245 1.00 35.66 85 ALA A CA 1
ATOM 647 C C . ALA A 1 85 ? 20.846 -5.879 -22.111 1.00 35.66 85 ALA A C 1
ATOM 649 O O . ALA A 1 85 ? 21.163 -6.376 -21.008 1.00 35.66 85 ALA A O 1
#

InterPro domains:
  IPR008927 6-phosphogluconate dehydrogenase-like, C-terminal domain superfamily [SSF48179] (2-69)
  IPR015814 Phosphogluconate dehydrogenase, NAD-binding, putative, C-terminal [PF09130] (1-59)

Foldseek 3Di:
DVCCVPPVVVLVVCLPPVVVCLCVLQVLLVVLQVVLVVCPDPRPCSVVSNVSSVVSVVSNVLSVDVVPVVVVSCVVSVNPVVVVD

Secondary structure (DSSP, 8-state):
-HHHHH-HHHHHHHHHHHHHHHTTHHHHHHHHHHHHHHH-TT-TTHHHHHHHHHHHHHHHHHHHTT-HHHHHHHHHHTTTTGGG-

Organism: NCBI:txid1398085

Sequence (85 aa):
AELAASQPQLLARFEKGLPDMYGKAYRWVAEMREIADFLGPDDPARLIYEGMAGLYERLAADMAGEKRDIAALDAFLGIGKADAA

Radius of gyration: 15.35 Å; chains: 1; bounding box: 34×29×40 Å

pLDDT: mean 91.93, std 12.96, range [35.66, 98.44]